Protein AF-A0AAD2IX77-F1 (afdb_monomer_lite)

Secondary structure (DSSP, 8-state):
-EEHHHHHHHHHHHTT----TT-EEEEEEEEEEEETTSPPEEEEEEEEEEE--SSS-EEE-GGGGGT-S-SEEETTTSEEEE-TT-S-EEEEE--BTTBPPEEEEEE---

pLDDT: mean 91.28, std 7.61, range [63.75, 98.06]

Organism: Achromobacter aegrifaciens (NCBI:txid1287736)

Sequence (110 aa):
MHRGIEAIEKFMESVGLAWRPGSTERAELKVSYRIGNTRPLGIDRTLVEFHCDPKRAKVWVPEFSRTSFHQWFEVPYQEFEFTPGGSMLKIKAPARGNAPPYSVGIKPLG

Structure (mmCIF, N/CA/C/O backbone):
data_AF-A0AAD2IX77-F1
#
_entry.id   AF-A0AAD2IX77-F1
#
loop_
_atom_site.group_PDB
_atom_site.id
_atom_site.type_symbol
_atom_site.label_atom_id
_atom_site.label_alt_id
_atom_site.label_comp_id
_atom_site.label_asym_id
_atom_site.label_entity_id
_atom_site.label_seq_id
_atom_site.pdbx_PDB_ins_code
_atom_site.Cartn_x
_atom_site.Cartn_y
_atom_site.Cartn_z
_atom_site.occupancy
_atom_site.B_iso_or_equiv
_atom_site.auth_seq_id
_atom_site.auth_comp_id
_atom_site.auth_asym_id
_atom_site.auth_atom_id
_atom_site.pdbx_PDB_model_num
ATOM 1 N N . MET A 1 1 ? -3.265 15.935 -4.797 1.00 87.38 1 MET A N 1
ATOM 2 C CA . MET A 1 1 ? -2.804 14.559 -5.083 1.00 87.38 1 MET A CA 1
ATOM 3 C C . MET A 1 1 ? -1.581 14.318 -4.224 1.00 87.38 1 MET A C 1
ATOM 5 O O . MET A 1 1 ? -0.620 15.058 -4.384 1.00 87.38 1 MET A O 1
ATOM 9 N N . HIS A 1 2 ? -1.652 13.357 -3.310 1.00 94.25 2 HIS A N 1
ATOM 10 C CA . HIS A 1 2 ? -0.586 13.005 -2.370 1.00 94.25 2 HIS A CA 1
ATOM 11 C C . HIS A 1 2 ? 0.357 11.974 -2.989 1.00 94.25 2 HIS A C 1
ATOM 13 O O . HIS A 1 2 ? -0.059 11.201 -3.865 1.00 94.25 2 HIS A O 1
ATOM 19 N N . ARG A 1 3 ? 1.618 11.960 -2.544 1.00 95.88 3 ARG A N 1
ATOM 20 C CA . ARG A 1 3 ? 2.658 11.053 -3.055 1.00 95.88 3 ARG A CA 1
ATOM 21 C C . ARG A 1 3 ? 3.509 10.448 -1.939 1.00 95.88 3 ARG A C 1
ATOM 23 O O . ARG A 1 3 ? 3.622 11.021 -0.862 1.00 95.88 3 ARG A O 1
ATOM 30 N N . GLY A 1 4 ? 4.146 9.309 -2.212 1.00 95.19 4 GLY A N 1
ATOM 31 C CA . GLY A 1 4 ? 5.085 8.675 -1.278 1.00 95.19 4 GLY A CA 1
ATOM 32 C C . GLY A 1 4 ? 4.420 8.297 0.050 1.00 95.19 4 GLY A C 1
ATOM 33 O O . GLY A 1 4 ? 3.323 7.745 0.050 1.00 95.19 4 GLY A O 1
ATOM 34 N N . ILE A 1 5 ? 5.071 8.610 1.174 1.00 96.38 5 ILE A N 1
ATOM 35 C CA . ILE A 1 5 ? 4.550 8.317 2.522 1.00 96.38 5 ILE A CA 1
ATOM 36 C C . ILE A 1 5 ? 3.207 9.015 2.760 1.00 96.38 5 ILE A C 1
ATOM 38 O O . ILE A 1 5 ? 2.263 8.375 3.209 1.00 96.38 5 ILE A O 1
ATOM 42 N N . GLU A 1 6 ? 3.076 10.279 2.354 1.00 95.69 6 GLU A N 1
ATOM 43 C CA . GLU A 1 6 ? 1.837 11.050 2.512 1.00 95.69 6 GLU A CA 1
ATOM 44 C C . GLU A 1 6 ? 0.650 10.382 1.791 1.00 95.69 6 GLU A C 1
ATOM 46 O O . GLU A 1 6 ? -0.480 10.397 2.276 1.00 95.69 6 GLU A O 1
ATOM 51 N N . ALA A 1 7 ? 0.890 9.741 0.639 1.00 96.50 7 ALA A N 1
ATOM 52 C CA . ALA A 1 7 ? -0.150 8.976 -0.051 1.00 96.50 7 ALA A CA 1
ATOM 53 C C . ALA A 1 7 ? -0.620 7.767 0.766 1.00 96.50 7 ALA A C 1
ATOM 55 O O . ALA A 1 7 ? -1.815 7.469 0.774 1.00 96.50 7 ALA A O 1
ATOM 56 N N . ILE A 1 8 ? 0.304 7.084 1.446 1.00 96.75 8 ILE A N 1
ATOM 57 C CA . ILE A 1 8 ? -0.008 5.954 2.324 1.00 96.75 8 ILE A CA 1
ATOM 58 C C . ILE A 1 8 ? -0.811 6.450 3.528 1.00 96.75 8 ILE A C 1
ATOM 60 O O . ILE A 1 8 ? -1.881 5.913 3.795 1.00 96.75 8 ILE A O 1
ATOM 64 N N . GLU A 1 9 ? -0.349 7.508 4.198 1.00 96.25 9 GLU A N 1
ATOM 65 C CA . GLU A 1 9 ? -1.022 8.112 5.355 1.00 96.25 9 GLU A CA 1
ATOM 66 C C . GLU A 1 9 ? -2.458 8.534 5.024 1.00 96.25 9 GLU A C 1
ATOM 68 O O . GLU A 1 9 ? -3.401 8.163 5.724 1.00 96.25 9 GLU A O 1
ATOM 73 N N . LYS A 1 10 ? -2.643 9.258 3.916 1.00 95.69 10 LYS A N 1
ATOM 74 C CA . LYS A 1 10 ? -3.959 9.755 3.496 1.00 95.69 10 LYS A CA 1
ATOM 75 C C . LYS A 1 10 ? -4.890 8.637 3.044 1.00 95.69 10 LYS A C 1
ATOM 77 O O . LYS A 1 10 ? -6.097 8.717 3.270 1.00 95.69 10 LYS A O 1
ATOM 82 N N . PHE A 1 11 ? -4.351 7.583 2.437 1.00 96.38 11 PHE A N 1
ATOM 83 C CA . PHE A 1 11 ? -5.147 6.403 2.130 1.00 96.38 11 PHE A CA 1
ATOM 84 C C . PHE A 1 11 ? -5.563 5.653 3.400 1.00 96.38 11 PHE A C 1
ATOM 86 O O . PHE A 1 11 ? -6.734 5.304 3.524 1.00 96.38 11 PHE A O 1
ATOM 93 N N . MET A 1 12 ? -4.647 5.445 4.352 1.00 96.12 12 MET A N 1
ATOM 94 C CA . MET A 1 12 ? -4.952 4.830 5.648 1.00 96.12 12 MET A CA 1
ATOM 95 C C . MET A 1 12 ? -6.081 5.574 6.367 1.00 96.12 12 MET A C 1
ATOM 97 O O . MET A 1 12 ? -7.056 4.945 6.773 1.00 96.12 12 MET A O 1
ATOM 101 N N . GLU A 1 13 ? -5.996 6.905 6.427 1.00 94.88 13 GLU A N 1
ATOM 102 C CA . GLU A 1 13 ? -7.040 7.766 6.993 1.00 94.88 13 GLU A CA 1
ATOM 103 C C . GLU A 1 13 ? -8.398 7.521 6.311 1.00 94.88 13 GLU A C 1
ATOM 105 O O . GLU A 1 13 ? -9.414 7.346 6.983 1.00 94.88 13 GLU A O 1
ATOM 110 N N . SER A 1 14 ? -8.412 7.405 4.977 1.00 93.50 14 SER A N 1
ATOM 111 C CA . SER A 1 14 ? -9.640 7.161 4.204 1.00 93.50 14 SER A CA 1
ATOM 112 C C . SER A 1 14 ? -10.299 5.799 4.464 1.00 93.50 14 SER A C 1
ATOM 114 O O . SER A 1 14 ? -11.488 5.641 4.192 1.00 93.50 14 SER A O 1
ATOM 116 N N . VAL A 1 15 ? -9.555 4.824 4.999 1.00 94.12 15 VAL A N 1
ATOM 117 C CA . VAL A 1 15 ? -10.067 3.492 5.373 1.00 94.12 15 VAL A CA 1
ATOM 118 C C . VAL A 1 15 ? -10.206 3.318 6.889 1.00 94.12 15 VAL A C 1
ATOM 120 O O . VAL A 1 15 ? -10.371 2.199 7.368 1.00 94.12 15 VAL A O 1
ATOM 123 N N . GLY A 1 16 ? -10.152 4.415 7.652 1.00 94.12 16 GLY A N 1
ATOM 124 C CA . GLY A 1 16 ? -10.345 4.410 9.104 1.00 94.12 16 GLY A CA 1
ATOM 125 C C . GLY A 1 16 ? -9.134 3.934 9.911 1.00 94.12 16 GLY A C 1
ATOM 126 O O . GLY A 1 16 ? -9.268 3.646 11.100 1.00 94.12 16 GLY A O 1
ATOM 127 N N . LEU A 1 17 ? -7.954 3.849 9.294 1.00 96.19 17 LEU A N 1
ATOM 128 C CA . LEU A 1 17 ? -6.696 3.568 9.981 1.00 96.19 17 LEU A CA 1
ATOM 129 C C . LEU A 1 17 ? -5.973 4.871 10.335 1.00 96.19 17 LEU A C 1
ATOM 131 O O . LEU A 1 17 ? -6.092 5.881 9.646 1.00 96.19 17 LEU A O 1
ATOM 135 N N . ALA A 1 18 ? -5.168 4.831 11.394 1.00 96.25 18 ALA A N 1
ATOM 136 C CA . ALA A 1 18 ? -4.328 5.950 11.804 1.00 96.25 18 ALA A CA 1
ATOM 137 C C . ALA A 1 18 ? -2.856 5.569 11.659 1.00 96.25 18 ALA A C 1
ATOM 139 O O . ALA A 1 18 ? -2.437 4.532 12.170 1.00 96.25 18 ALA A O 1
ATOM 140 N N . TRP A 1 19 ? -2.064 6.414 10.997 1.00 96.88 19 TRP A N 1
ATOM 141 C CA . TRP A 1 19 ? -0.617 6.231 10.935 1.00 96.88 19 TRP A CA 1
ATOM 142 C C . TRP A 1 19 ? -0.001 6.391 12.329 1.00 96.88 19 TRP A C 1
ATOM 144 O O . TRP A 1 19 ? -0.139 7.443 12.958 1.00 96.88 19 TRP A O 1
ATOM 154 N N . ARG A 1 20 ? 0.707 5.363 12.808 1.00 96.81 20 ARG A N 1
ATOM 155 C CA . ARG A 1 20 ? 1.444 5.408 14.077 1.00 96.81 20 ARG A CA 1
ATOM 156 C C . ARG A 1 20 ? 2.895 5.004 13.817 1.00 96.81 20 ARG A C 1
ATOM 158 O O . ARG A 1 20 ? 3.142 3.847 13.490 1.00 96.81 20 ARG A O 1
ATOM 165 N N . PRO A 1 21 ? 3.868 5.922 13.941 1.00 96.12 21 PRO A N 1
ATOM 166 C CA . PRO A 1 21 ? 5.266 5.603 13.673 1.00 96.12 21 PRO A CA 1
ATOM 167 C C . PRO A 1 21 ? 5.745 4.359 14.436 1.00 96.12 21 PRO A C 1
ATOM 169 O O . PRO A 1 21 ? 5.562 4.259 15.648 1.00 96.12 21 PRO A O 1
ATOM 172 N N . GLY A 1 22 ? 6.357 3.415 13.721 1.00 95.88 22 GLY A N 1
ATOM 173 C CA . GLY A 1 22 ? 6.858 2.150 14.268 1.00 95.88 22 GLY A CA 1
ATOM 174 C C . GLY A 1 22 ? 5.811 1.040 14.424 1.00 95.88 22 GLY A C 1
ATOM 175 O O . GLY A 1 22 ? 6.168 -0.049 14.869 1.00 95.88 22 GLY A O 1
ATOM 176 N N . SER A 1 23 ? 4.544 1.274 14.062 1.00 97.06 23 SER A N 1
ATOM 177 C CA . SER A 1 23 ? 3.494 0.251 14.112 1.00 97.06 23 SER A CA 1
ATOM 178 C C . SER A 1 23 ? 3.303 -0.483 12.779 1.00 97.06 23 SER A C 1
ATOM 180 O O . SER A 1 23 ? 3.894 -0.160 11.744 1.00 97.06 23 SER A O 1
ATOM 182 N N . THR A 1 24 ? 2.456 -1.513 12.815 1.00 97.88 24 THR A N 1
ATOM 183 C CA . THR A 1 24 ? 1.864 -2.113 11.620 1.00 97.88 24 THR A CA 1
ATOM 184 C C . THR A 1 24 ? 0.351 -2.098 11.761 1.00 97.88 24 THR A C 1
ATOM 186 O O . THR A 1 24 ? -0.199 -2.788 12.622 1.00 97.88 24 THR A O 1
ATOM 189 N N . GLU A 1 25 ? -0.310 -1.341 10.896 1.00 98.06 25 GLU A N 1
ATOM 190 C CA . GLU A 1 25 ? -1.768 -1.267 10.817 1.00 98.06 25 GLU A CA 1
ATOM 191 C C . GLU A 1 25 ? -2.279 -2.189 9.707 1.00 98.06 25 GLU A C 1
ATOM 193 O O . GLU A 1 25 ? -1.556 -2.491 8.753 1.00 98.06 25 GLU A O 1
ATOM 198 N N . ARG A 1 26 ? -3.519 -2.673 9.820 1.00 97.69 26 ARG A N 1
ATOM 199 C CA . ARG A 1 26 ? -4.065 -3.672 8.890 1.00 97.69 26 ARG A CA 1
ATOM 200 C C . ARG A 1 26 ? -5.526 -3.404 8.569 1.00 97.69 26 ARG A C 1
ATOM 202 O O . ARG A 1 26 ? -6.284 -3.033 9.458 1.00 97.69 26 ARG A O 1
ATOM 209 N N . ALA A 1 27 ? -5.923 -3.655 7.326 1.00 96.88 27 ALA A N 1
ATOM 210 C CA . ALA A 1 27 ? -7.322 -3.613 6.903 1.00 96.88 27 ALA A CA 1
ATOM 211 C C . ALA A 1 27 ? -7.603 -4.661 5.822 1.00 96.88 27 ALA A C 1
ATOM 213 O O . ALA A 1 27 ? -6.719 -4.993 5.029 1.00 96.88 27 ALA A O 1
ATOM 214 N N . GLU A 1 28 ? -8.838 -5.164 5.774 1.00 97.38 28 GLU A N 1
ATOM 215 C CA . GLU A 1 28 ? -9.314 -5.936 4.626 1.00 97.38 28 GLU A CA 1
ATOM 216 C C . GLU A 1 28 ? -9.650 -4.989 3.474 1.00 97.38 28 GLU A C 1
ATOM 218 O O . GLU A 1 28 ? -10.455 -4.071 3.628 1.00 97.38 28 GLU A O 1
ATOM 223 N N . LEU A 1 29 ? -9.026 -5.208 2.321 1.00 96.81 29 LEU A N 1
ATOM 224 C CA . LEU A 1 29 ? -9.114 -4.333 1.157 1.00 96.81 29 LEU A CA 1
ATOM 225 C C . LEU A 1 29 ? -9.205 -5.155 -0.128 1.00 96.81 29 LEU A C 1
ATOM 227 O O . LEU A 1 29 ? -8.830 -6.329 -0.175 1.00 96.81 29 LEU A O 1
ATOM 231 N N . LYS A 1 30 ? -9.668 -4.510 -1.195 1.00 95.75 30 LYS A N 1
ATOM 232 C CA . LYS A 1 30 ? -9.603 -5.043 -2.553 1.00 95.75 30 LYS A CA 1
ATOM 233 C C . LYS A 1 30 ? -8.288 -4.622 -3.187 1.00 95.75 30 LYS A C 1
ATOM 235 O O . LYS A 1 30 ? -7.912 -3.450 -3.122 1.00 95.75 30 LYS A O 1
ATOM 240 N N . VAL A 1 31 ? -7.606 -5.547 -3.851 1.00 95.25 31 VAL A N 1
ATOM 241 C CA . VAL A 1 31 ? -6.330 -5.260 -4.516 1.00 95.25 31 VAL A CA 1
ATOM 242 C C . VAL A 1 31 ? -6.321 -5.736 -5.961 1.00 95.25 31 VAL A C 1
ATOM 244 O O . VAL A 1 31 ? -7.015 -6.674 -6.346 1.00 95.25 31 VAL A O 1
ATOM 247 N N . SER A 1 32 ? -5.510 -5.083 -6.783 1.00 94.31 32 SER A N 1
ATOM 248 C CA . SER A 1 32 ? -5.221 -5.521 -8.144 1.00 94.31 32 SER A CA 1
ATOM 249 C C . SER A 1 32 ? -3.743 -5.357 -8.453 1.00 94.31 32 SER A C 1
ATOM 251 O O . SER A 1 32 ? -3.188 -4.305 -8.143 1.00 94.31 32 SER A O 1
ATOM 253 N N . TYR A 1 33 ? -3.135 -6.339 -9.107 1.00 93.31 33 TYR A N 1
ATOM 254 C CA . TYR A 1 33 ? -1.746 -6.321 -9.559 1.00 93.31 33 TYR A CA 1
ATOM 255 C C . TYR A 1 33 ? -1.684 -6.473 -11.080 1.00 93.31 33 TYR A C 1
ATOM 257 O O . TYR A 1 33 ? -2.354 -7.335 -11.650 1.00 93.31 33 TYR A O 1
ATOM 265 N N . ARG A 1 34 ? -0.873 -5.659 -11.758 1.00 92.31 34 ARG A N 1
ATOM 266 C CA . ARG A 1 34 ? -0.654 -5.744 -13.209 1.00 92.31 34 ARG A CA 1
ATOM 267 C C . ARG A 1 34 ? 0.823 -5.597 -13.532 1.00 92.31 34 ARG A C 1
ATOM 269 O O . ARG A 1 34 ? 1.441 -4.647 -13.063 1.00 92.31 34 ARG A O 1
ATOM 276 N N . ILE A 1 35 ? 1.352 -6.482 -14.373 1.00 90.56 35 ILE A N 1
ATOM 277 C CA . ILE A 1 35 ? 2.733 -6.443 -14.861 1.00 90.56 35 ILE A CA 1
ATOM 278 C C . ILE A 1 35 ? 2.743 -6.173 -16.370 1.00 90.56 35 ILE A C 1
ATOM 280 O O . ILE A 1 35 ? 2.043 -6.828 -17.140 1.00 90.56 35 ILE A O 1
ATOM 284 N N . GLY A 1 36 ? 3.489 -5.162 -16.808 1.00 87.44 36 GLY A N 1
ATOM 285 C CA . GLY A 1 36 ? 3.474 -4.680 -18.188 1.00 87.44 36 GLY A CA 1
ATOM 286 C C . GLY A 1 36 ? 2.048 -4.464 -18.710 1.00 87.44 36 GLY A C 1
ATOM 287 O O . GLY A 1 36 ? 1.216 -3.823 -18.068 1.00 87.44 36 GLY A O 1
ATOM 288 N N . ASN A 1 37 ? 1.757 -5.055 -19.870 1.00 85.69 37 ASN A N 1
ATOM 289 C CA . ASN A 1 37 ? 0.447 -4.969 -20.515 1.00 85.69 37 ASN A CA 1
ATOM 290 C C . ASN A 1 37 ? -0.483 -6.159 -20.224 1.00 85.69 37 ASN A C 1
ATOM 292 O O . ASN A 1 37 ? -1.562 -6.220 -20.816 1.00 85.69 37 ASN A O 1
ATOM 296 N N . THR A 1 38 ? -0.134 -7.069 -19.307 1.00 88.00 38 THR A N 1
ATOM 297 C CA . THR A 1 38 ? -0.948 -8.265 -19.026 1.00 88.00 38 THR A CA 1
ATOM 298 C C . THR A 1 38 ? -2.313 -7.919 -18.427 1.00 88.00 38 THR A C 1
ATOM 300 O O . THR A 1 38 ? -2.561 -6.792 -17.982 1.00 88.00 38 THR A O 1
ATOM 303 N N . ARG A 1 39 ? -3.217 -8.906 -18.390 1.00 88.19 39 ARG A N 1
ATOM 304 C CA . ARG A 1 39 ? -4.471 -8.799 -17.638 1.00 88.19 39 ARG A CA 1
ATOM 305 C C . ARG A 1 39 ? -4.153 -8.593 -16.146 1.00 88.19 39 ARG A C 1
ATOM 307 O O . ARG A 1 39 ? -3.273 -9.289 -15.634 1.00 88.19 39 ARG A O 1
ATOM 314 N N . PRO A 1 40 ? -4.830 -7.661 -15.451 1.00 89.19 40 PRO A N 1
ATOM 315 C CA . PRO A 1 40 ? -4.645 -7.495 -14.019 1.00 89.19 40 PRO A CA 1
ATOM 316 C C . PRO A 1 40 ? -5.172 -8.717 -13.264 1.00 89.19 40 PRO A C 1
ATOM 318 O O . PRO A 1 40 ? -6.260 -9.220 -13.556 1.00 89.19 40 PRO A O 1
ATOM 321 N N . LEU A 1 41 ? -4.414 -9.153 -12.268 1.00 90.62 41 LEU A N 1
ATOM 322 C CA . LEU A 1 41 ? -4.868 -10.073 -11.241 1.00 90.62 41 LEU A CA 1
ATOM 323 C C . LEU A 1 41 ? -5.620 -9.266 -10.179 1.00 90.62 41 LEU A C 1
ATOM 325 O O . LEU A 1 41 ? -5.035 -8.375 -9.569 1.00 90.62 41 LEU A O 1
ATOM 329 N N . GLY A 1 42 ? -6.896 -9.571 -9.965 1.00 92.19 42 GLY A N 1
ATOM 330 C CA . GLY A 1 42 ? -7.705 -8.974 -8.904 1.00 92.19 42 GLY A CA 1
ATOM 331 C C . GLY A 1 42 ? -7.884 -9.932 -7.732 1.00 92.19 42 GLY A C 1
ATOM 332 O O . GLY A 1 42 ? -8.042 -11.131 -7.941 1.00 92.19 42 GLY A O 1
ATOM 333 N N . ILE A 1 43 ? -7.891 -9.389 -6.520 1.00 92.81 43 ILE A N 1
ATOM 334 C CA . ILE A 1 43 ? -8.288 -10.082 -5.296 1.00 92.81 43 ILE A CA 1
ATOM 335 C C . ILE A 1 43 ? -9.334 -9.194 -4.628 1.00 92.81 43 ILE A C 1
ATOM 337 O O . ILE A 1 43 ? -9.043 -8.056 -4.253 1.00 92.81 43 ILE A O 1
ATOM 341 N N . ASP A 1 44 ? -10.568 -9.686 -4.537 1.00 93.94 44 ASP A N 1
ATOM 342 C CA . ASP A 1 44 ? -11.708 -8.881 -4.086 1.00 93.94 44 ASP A CA 1
ATOM 343 C C . ASP A 1 44 ? -11.677 -8.569 -2.588 1.00 93.94 44 ASP A C 1
ATOM 345 O O . ASP A 1 44 ? -12.274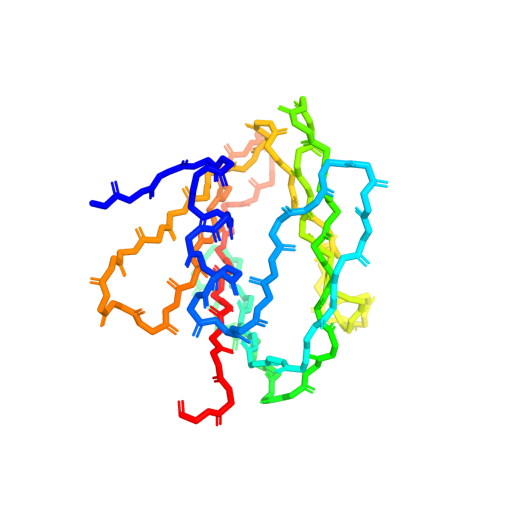 -7.581 -2.166 1.00 93.94 44 ASP A O 1
ATOM 349 N N . ARG A 1 45 ? -10.965 -9.378 -1.800 1.00 95.12 45 ARG A N 1
ATOM 350 C CA . ARG A 1 45 ? -10.771 -9.187 -0.364 1.00 95.12 45 ARG A CA 1
ATOM 351 C C . ARG A 1 45 ? -9.483 -9.875 0.080 1.00 95.12 45 ARG A C 1
ATOM 353 O O . ARG A 1 45 ? -9.383 -11.087 -0.035 1.00 95.12 45 ARG A O 1
ATOM 360 N N . THR A 1 46 ? -8.545 -9.104 0.617 1.00 94.81 46 THR A N 1
ATOM 361 C CA . THR A 1 46 ? -7.319 -9.586 1.271 1.00 94.81 46 THR A CA 1
ATOM 362 C C . THR A 1 46 ? -6.998 -8.693 2.458 1.00 94.81 46 THR A C 1
ATOM 364 O O . THR A 1 46 ? -7.283 -7.495 2.435 1.00 94.81 46 THR A O 1
ATOM 367 N N . LEU A 1 47 ? -6.328 -9.243 3.467 1.00 96.56 47 LEU A N 1
ATOM 368 C CA . LEU A 1 47 ? -5.667 -8.428 4.479 1.00 96.56 47 LEU A CA 1
ATOM 369 C C . LEU A 1 47 ? -4.490 -7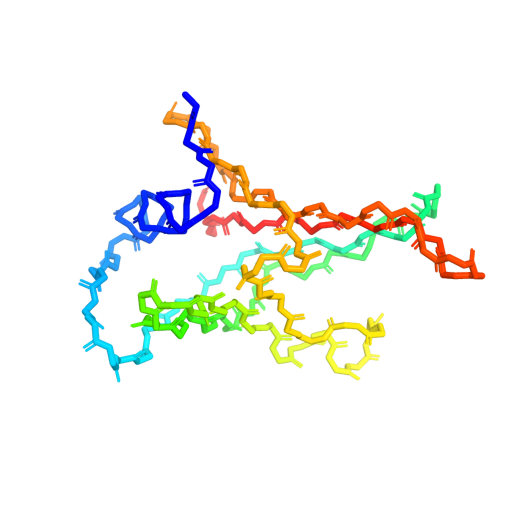.688 3.830 1.00 96.56 47 LEU A C 1
ATOM 371 O O . LEU A 1 47 ? -3.682 -8.309 3.139 1.00 96.56 47 LEU A O 1
ATOM 375 N N . VAL A 1 48 ? -4.398 -6.379 4.036 1.00 97.31 48 VAL A N 1
ATOM 376 C CA . VAL A 1 48 ? -3.258 -5.545 3.635 1.00 97.31 48 VAL A CA 1
ATOM 377 C C . VAL A 1 48 ? -2.635 -4.964 4.891 1.00 97.31 48 VAL A C 1
ATOM 379 O O . VAL A 1 48 ? -3.350 -4.473 5.766 1.00 97.31 48 VAL A O 1
ATOM 382 N N . GLU A 1 49 ? -1.310 -5.008 4.976 1.00 98.00 49 GLU A N 1
ATOM 383 C CA . GLU A 1 49 ? -0.560 -4.425 6.084 1.00 98.00 49 GLU A CA 1
ATOM 384 C C . GLU A 1 49 ? 0.167 -3.147 5.664 1.00 98.00 49 GLU A C 1
ATOM 386 O O . GLU A 1 49 ? 0.845 -3.110 4.635 1.00 98.00 49 GLU A O 1
ATOM 391 N N . PHE A 1 50 ? 0.091 -2.129 6.514 1.00 98.00 50 PHE A N 1
ATOM 392 C CA . PHE A 1 50 ? 0.797 -0.859 6.395 1.00 98.00 50 PHE A CA 1
ATOM 393 C C . PHE A 1 50 ? 1.843 -0.780 7.502 1.00 98.00 50 PHE A C 1
ATOM 395 O O . PHE A 1 50 ? 1.508 -0.684 8.679 1.00 98.00 50 PHE A O 1
ATOM 402 N N . HIS A 1 51 ? 3.115 -0.858 7.128 1.00 97.81 51 HIS A N 1
ATOM 403 C CA . HIS A 1 51 ? 4.250 -0.777 8.043 1.00 97.81 51 HIS A CA 1
ATOM 404 C C . HIS A 1 51 ? 4.654 0.694 8.142 1.00 97.81 51 HIS A C 1
ATOM 406 O O . HIS A 1 51 ? 5.198 1.266 7.188 1.00 97.81 51 HIS A O 1
ATOM 412 N N . CYS A 1 52 ? 4.347 1.309 9.281 1.00 96.88 52 CYS A N 1
ATOM 413 C CA . CYS A 1 52 ? 4.426 2.748 9.498 1.00 96.88 52 CYS A CA 1
ATOM 414 C C . CYS A 1 52 ? 5.846 3.211 9.865 1.00 96.88 52 CYS A C 1
ATOM 416 O O . CYS A 1 52 ? 6.074 3.789 10.927 1.00 96.88 52 CYS A O 1
ATOM 418 N N . ASP A 1 53 ? 6.822 2.941 8.999 1.00 95.00 53 ASP A N 1
ATOM 419 C CA . ASP A 1 53 ? 8.196 3.435 9.141 1.00 95.00 53 ASP A CA 1
ATOM 420 C C . ASP A 1 53 ? 8.347 4.796 8.420 1.00 95.00 53 ASP A C 1
ATOM 422 O O . ASP A 1 53 ? 8.216 4.849 7.195 1.00 95.00 53 ASP A O 1
ATOM 426 N N . PRO A 1 54 ? 8.653 5.904 9.127 1.00 91.12 54 PRO A N 1
ATOM 427 C CA . PRO A 1 54 ? 8.821 7.226 8.511 1.00 91.12 54 PRO A CA 1
ATOM 428 C C . PRO A 1 54 ? 9.981 7.332 7.511 1.00 91.12 54 PRO A C 1
ATOM 430 O O . PRO A 1 54 ? 10.036 8.281 6.733 1.00 91.12 54 PRO A O 1
ATOM 433 N N . LYS A 1 55 ? 10.939 6.402 7.545 1.00 90.94 55 LYS A N 1
ATOM 434 C CA . LYS A 1 55 ? 12.078 6.355 6.617 1.00 90.94 55 LYS A CA 1
ATOM 435 C C . LYS A 1 55 ? 11.826 5.402 5.456 1.00 90.94 55 LYS A C 1
ATOM 437 O O . LYS A 1 55 ? 12.341 5.640 4.366 1.00 90.94 55 LYS A O 1
ATOM 442 N N . ARG A 1 56 ? 11.097 4.310 5.705 1.00 91.19 56 ARG A N 1
ATOM 443 C CA . ARG A 1 56 ? 10.908 3.189 4.767 1.00 91.19 56 ARG A CA 1
ATOM 444 C C . ARG A 1 56 ? 9.497 2.607 4.848 1.00 91.19 56 ARG A C 1
ATOM 446 O O . ARG A 1 56 ? 9.308 1.423 5.121 1.00 91.19 56 ARG A O 1
ATOM 453 N N . ALA A 1 57 ? 8.496 3.456 4.632 1.00 95.19 57 ALA A N 1
ATOM 454 C CA . ALA A 1 57 ? 7.096 3.050 4.661 1.00 95.19 57 ALA A CA 1
ATOM 455 C C . ALA A 1 57 ? 6.851 1.896 3.682 1.00 95.19 57 ALA A C 1
ATOM 457 O O . ALA A 1 57 ? 7.253 1.979 2.515 1.00 95.19 57 ALA A O 1
ATOM 458 N N . LYS A 1 58 ? 6.176 0.839 4.143 1.00 96.38 58 LYS A N 1
ATOM 459 C CA . LYS A 1 58 ? 5.946 -0.374 3.351 1.00 96.38 58 LYS A CA 1
ATOM 460 C C . LYS A 1 58 ? 4.480 -0.785 3.377 1.00 96.38 58 LYS A C 1
ATOM 462 O O . LYS A 1 58 ? 3.841 -0.773 4.423 1.00 96.38 58 LYS A O 1
ATOM 467 N N . VAL A 1 59 ? 3.972 -1.218 2.231 1.00 97.12 59 VAL A N 1
ATOM 468 C CA . VAL A 1 59 ? 2.670 -1.871 2.089 1.00 97.12 59 VAL A CA 1
ATOM 469 C C . VAL A 1 59 ? 2.906 -3.331 1.734 1.00 97.12 59 VAL A C 1
ATOM 471 O O . VAL A 1 59 ? 3.615 -3.623 0.771 1.00 97.12 59 VAL A O 1
ATOM 474 N N . TRP A 1 60 ? 2.339 -4.251 2.507 1.00 95.69 60 TRP A N 1
ATOM 475 C CA . TRP A 1 60 ? 2.442 -5.689 2.274 1.00 95.69 60 TRP A CA 1
ATOM 476 C C . TRP A 1 60 ? 1.069 -6.289 1.988 1.00 95.69 60 TRP A C 1
ATOM 478 O O . TRP A 1 60 ? 0.091 -6.022 2.683 1.00 95.69 60 TRP A O 1
ATOM 488 N N . VAL A 1 61 ? 1.012 -7.101 0.939 1.00 94.31 61 VAL A N 1
ATOM 489 C CA . VAL A 1 61 ? -0.177 -7.804 0.468 1.00 94.31 61 VAL A CA 1
ATOM 490 C C . VAL A 1 61 ? 0.172 -9.299 0.447 1.00 94.31 61 VAL A C 1
ATOM 492 O O . VAL A 1 61 ? 0.686 -9.793 -0.558 1.00 94.31 61 VAL A O 1
ATOM 495 N N . PRO A 1 62 ? -0.036 -10.037 1.552 1.00 87.94 62 PRO A N 1
ATOM 496 C CA . PRO A 1 62 ? 0.403 -11.428 1.689 1.00 87.94 62 PRO A CA 1
ATOM 497 C C . PRO A 1 62 ? -0.150 -12.353 0.602 1.00 87.94 62 PRO A C 1
ATOM 499 O O . PRO A 1 62 ? 0.537 -13.273 0.162 1.00 87.94 62 PRO A O 1
ATOM 502 N N . GLU A 1 63 ? -1.365 -12.109 0.118 1.00 88.38 63 GLU A N 1
ATOM 503 C CA . GLU A 1 63 ? -2.022 -12.973 -0.866 1.00 88.38 63 GLU A CA 1
ATOM 504 C C . GLU A 1 63 ? -1.388 -12.902 -2.267 1.00 88.38 63 GLU A C 1
ATOM 506 O O . GLU A 1 63 ? -1.504 -13.836 -3.066 1.00 88.38 63 GLU A O 1
ATOM 511 N N . PHE A 1 64 ? -0.589 -11.862 -2.532 1.00 86.94 64 PHE A N 1
ATOM 512 C CA . PHE A 1 64 ? 0.276 -11.816 -3.709 1.00 86.94 64 PHE A CA 1
ATOM 513 C C . PHE A 1 64 ? 1.374 -12.881 -3.691 1.00 86.94 64 PHE A C 1
ATOM 515 O O . PHE A 1 64 ? 1.872 -13.220 -4.756 1.00 86.94 64 PHE A O 1
ATOM 522 N N . SER A 1 65 ? 1.701 -13.491 -2.546 1.00 77.94 65 SER A N 1
ATOM 523 C CA . SER A 1 65 ? 2.679 -14.592 -2.472 1.00 77.94 65 SER A CA 1
ATOM 524 C C . SER A 1 65 ? 2.358 -15.776 -3.384 1.00 77.94 65 SER A C 1
ATOM 526 O O . SER A 1 65 ? 3.264 -16.486 -3.811 1.00 77.94 65 SER A O 1
ATOM 528 N N . ARG A 1 66 ? 1.074 -15.983 -3.693 1.00 70.69 66 ARG A N 1
ATOM 529 C CA . ARG A 1 66 ? 0.588 -17.112 -4.496 1.00 70.69 66 ARG A CA 1
ATOM 530 C C . ARG A 1 66 ? 0.475 -16.798 -5.985 1.00 70.69 66 ARG A C 1
ATOM 532 O O . ARG A 1 66 ? 0.299 -17.709 -6.785 1.00 70.69 66 ARG A O 1
ATOM 539 N N . THR A 1 67 ? 0.493 -15.521 -6.350 1.00 66.69 67 THR A N 1
ATOM 540 C CA . THR A 1 67 ? -0.064 -15.051 -7.628 1.00 66.69 67 THR A CA 1
ATOM 541 C C . THR A 1 67 ? 0.727 -13.911 -8.276 1.00 66.69 67 THR A C 1
ATOM 543 O O . THR A 1 67 ? 0.498 -13.582 -9.439 1.00 66.69 67 THR A O 1
ATOM 546 N N . SER A 1 68 ? 1.668 -13.309 -7.550 1.00 63.75 68 SER A N 1
ATOM 547 C CA . SER A 1 68 ? 2.444 -12.136 -7.940 1.00 63.75 68 SER A CA 1
ATOM 548 C C . SER A 1 68 ? 3.904 -12.304 -7.498 1.00 63.75 68 SER A C 1
ATOM 550 O O . SER A 1 68 ? 4.204 -12.873 -6.452 1.00 63.75 68 SER A O 1
ATOM 552 N N . PHE A 1 69 ? 4.838 -11.770 -8.287 1.00 70.81 69 PHE A N 1
ATOM 553 C CA . PHE A 1 69 ? 6.264 -11.761 -7.940 1.00 70.81 69 PHE A CA 1
ATOM 554 C C . PHE A 1 69 ? 6.600 -10.799 -6.782 1.00 70.81 69 PHE A C 1
ATOM 556 O O . PHE A 1 69 ? 7.691 -10.875 -6.225 1.00 70.81 69 PHE A O 1
ATOM 563 N N . HIS A 1 70 ? 5.678 -9.899 -6.411 1.00 81.38 70 HIS A N 1
ATOM 564 C CA . HIS A 1 70 ? 5.897 -8.855 -5.408 1.00 81.38 70 HIS A CA 1
ATOM 565 C C . HIS A 1 70 ? 4.825 -8.914 -4.322 1.00 81.38 70 HIS A C 1
ATOM 567 O O . HIS A 1 70 ? 3.639 -8.713 -4.584 1.00 81.38 70 HIS A O 1
ATOM 573 N N . GLN A 1 71 ? 5.254 -9.159 -3.088 1.00 83.31 71 GLN A N 1
ATOM 574 C CA . GLN A 1 71 ? 4.360 -9.194 -1.929 1.00 83.31 71 GLN A CA 1
ATOM 575 C C . GLN A 1 71 ? 4.360 -7.865 -1.178 1.00 83.31 71 GLN A C 1
ATOM 577 O O . GLN A 1 71 ? 3.375 -7.521 -0.536 1.00 83.31 71 GLN A O 1
ATOM 582 N N . TRP A 1 72 ? 5.464 -7.120 -1.240 1.00 90.38 72 TRP A N 1
A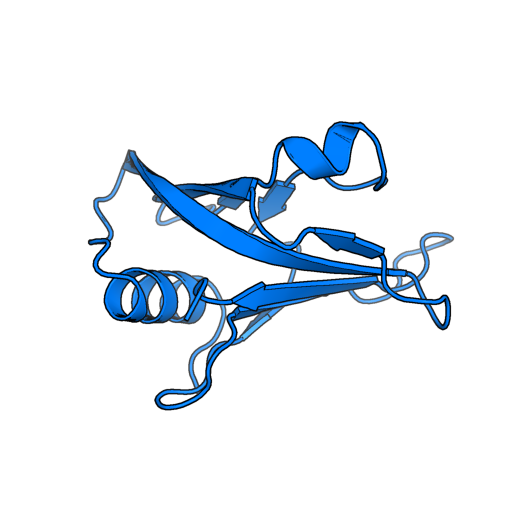TOM 583 C CA . TRP A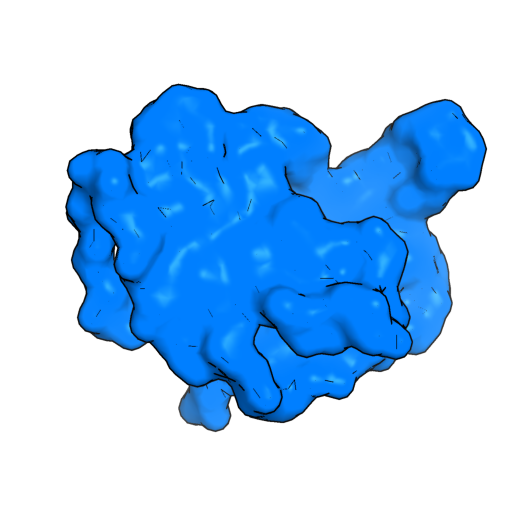 1 72 ? 5.655 -5.863 -0.531 1.00 90.38 72 TRP A CA 1
ATOM 584 C C . TRP A 1 72 ? 6.095 -4.751 -1.482 1.00 90.38 72 TRP A C 1
ATOM 586 O O . TRP A 1 72 ? 6.724 -5.000 -2.512 1.00 90.38 72 TRP A O 1
ATOM 596 N N . PHE A 1 73 ? 5.758 -3.524 -1.104 1.00 93.94 73 PHE A N 1
ATOM 597 C CA . PHE A 1 73 ? 6.047 -2.298 -1.835 1.00 93.94 73 PHE A CA 1
ATOM 598 C C . PHE A 1 73 ? 6.519 -1.259 -0.834 1.00 93.94 73 PHE A C 1
ATOM 600 O O . PHE A 1 73 ? 5.910 -1.127 0.223 1.00 93.94 73 PHE A O 1
ATOM 607 N N . GLU A 1 74 ? 7.573 -0.521 -1.141 1.00 94.19 74 GLU A N 1
ATOM 608 C CA . GLU A 1 74 ? 8.257 0.319 -0.168 1.00 94.19 74 GLU A CA 1
ATOM 609 C C . GLU A 1 74 ? 8.706 1.645 -0.786 1.00 94.19 74 GLU A C 1
ATOM 611 O O . GLU A 1 74 ? 9.193 1.700 -1.920 1.00 94.19 74 GLU A O 1
ATOM 616 N N . VAL A 1 75 ? 8.561 2.726 -0.025 1.00 91.44 75 VAL A N 1
ATOM 617 C CA . VAL A 1 75 ? 9.170 4.021 -0.341 1.00 91.44 75 VAL A CA 1
ATOM 618 C C . VAL A 1 75 ? 10.667 3.951 0.003 1.00 91.44 75 VAL A C 1
ATOM 620 O O . VAL A 1 75 ? 10.989 3.594 1.134 1.00 91.44 75 VAL A O 1
ATOM 623 N N . PRO A 1 76 ? 11.598 4.314 -0.908 1.00 88.81 76 PRO A N 1
ATOM 624 C CA . PRO A 1 76 ? 11.393 5.035 -2.171 1.00 88.81 76 PRO A CA 1
ATOM 625 C C . PRO A 1 76 ? 11.457 4.160 -3.440 1.00 88.81 76 PRO A C 1
ATOM 627 O O . PRO A 1 76 ? 11.601 4.689 -4.541 1.00 88.81 76 PRO A O 1
ATOM 630 N N . TYR A 1 77 ? 11.415 2.832 -3.327 1.00 89.62 77 TYR A N 1
ATOM 631 C CA . TYR A 1 77 ? 11.590 1.942 -4.482 1.00 89.62 77 TYR A CA 1
ATOM 632 C C . TYR A 1 77 ? 10.416 1.983 -5.463 1.00 89.62 77 TYR A C 1
ATOM 634 O O . TYR A 1 77 ? 10.622 1.800 -6.667 1.00 89.62 77 TYR A O 1
ATOM 642 N N . GLN A 1 78 ? 9.207 2.230 -4.959 1.00 93.75 78 GLN A N 1
ATOM 643 C CA . GLN A 1 78 ? 8.007 2.440 -5.762 1.00 93.75 78 GLN A CA 1
ATOM 644 C C . GL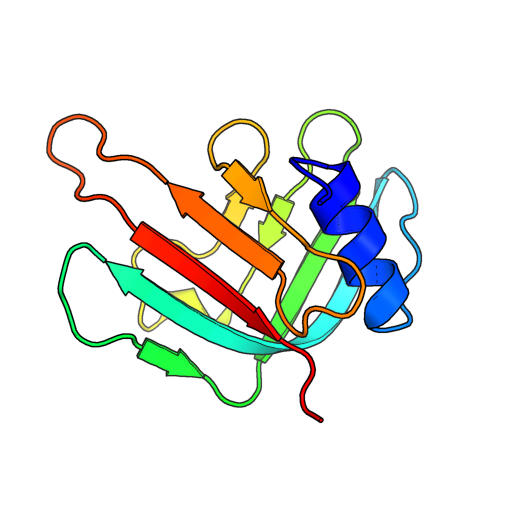N A 1 78 ? 7.411 3.828 -5.534 1.00 93.75 78 GLN A C 1
ATOM 646 O O . GLN A 1 78 ? 7.544 4.429 -4.467 1.00 93.75 78 GLN A O 1
ATOM 651 N N . GLU A 1 79 ? 6.711 4.319 -6.551 1.00 95.62 79 GLU A N 1
ATOM 652 C CA . GLU A 1 79 ? 5.915 5.534 -6.460 1.00 95.62 79 GLU A CA 1
ATOM 653 C C . GLU A 1 79 ? 4.540 5.200 -5.888 1.00 95.62 79 GLU A C 1
ATOM 655 O O . GLU A 1 79 ? 3.821 4.358 -6.428 1.00 95.62 79 GLU A O 1
ATOM 660 N N . PHE A 1 80 ? 4.169 5.885 -4.812 1.00 97.12 80 PHE A N 1
ATOM 661 C CA . PHE A 1 80 ? 2.845 5.802 -4.204 1.00 97.12 80 PHE A CA 1
ATOM 662 C C . PHE A 1 80 ? 2.072 7.065 -4.553 1.00 97.12 80 PHE A C 1
ATOM 664 O O . PHE A 1 80 ? 2.605 8.166 -4.421 1.00 97.12 80 PHE A O 1
ATOM 671 N N . GLU A 1 81 ? 0.824 6.917 -4.983 1.00 96.75 81 GLU A N 1
ATOM 672 C CA . GLU A 1 81 ? -0.063 8.021 -5.335 1.00 96.75 81 GLU A CA 1
ATOM 673 C C . GLU A 1 81 ? -1.453 7.791 -4.749 1.00 96.75 81 GLU A C 1
ATOM 675 O O . GLU A 1 81 ? -2.057 6.730 -4.930 1.00 96.75 81 GLU A O 1
ATOM 680 N N . PHE A 1 82 ? -1.995 8.825 -4.113 1.00 96.31 82 PHE A N 1
ATOM 681 C CA . PHE A 1 82 ? -3.373 8.838 -3.642 1.00 96.31 82 PHE A CA 1
ATOM 682 C C . PHE A 1 82 ? -4.010 10.199 -3.923 1.00 96.31 82 PHE A C 1
ATOM 684 O O . PHE A 1 82 ? -3.432 11.253 -3.652 1.00 96.31 82 PHE A O 1
ATOM 691 N N . THR A 1 83 ? -5.216 10.195 -4.480 1.00 89.94 83 THR A N 1
ATOM 692 C CA . THR A 1 83 ? -5.980 11.421 -4.726 1.00 89.94 83 THR A CA 1
ATOM 693 C C . THR A 1 83 ? -7.120 11.489 -3.716 1.00 89.94 83 THR A C 1
ATOM 695 O O . THR A 1 83 ? -7.902 10.544 -3.679 1.00 89.94 83 THR A O 1
ATOM 698 N N . PRO A 1 84 ? -7.257 12.575 -2.933 1.00 72.19 84 PRO A N 1
ATOM 699 C CA . PRO A 1 84 ? -8.413 12.787 -2.060 1.00 72.19 84 PRO A CA 1
ATOM 700 C C . PRO A 1 84 ? -9.727 12.710 -2.841 1.00 72.19 84 PRO A C 1
ATOM 702 O O . PRO A 1 84 ? -9.824 13.270 -3.931 1.00 72.19 84 PRO A O 1
ATOM 705 N N . GLY A 1 85 ? -10.713 11.978 -2.318 1.00 70.44 85 GLY A N 1
ATOM 706 C CA . GLY A 1 85 ? -11.953 11.647 -3.038 1.00 70.44 85 GLY A CA 1
ATOM 707 C C . GLY A 1 85 ? -11.795 10.555 -4.109 1.00 70.44 85 GLY A C 1
ATOM 708 O O . GLY A 1 85 ? -12.781 10.077 -4.661 1.00 70.44 85 GLY A O 1
ATOM 709 N N . GLY A 1 86 ? -10.565 10.126 -4.396 1.00 65.81 86 GLY A N 1
ATOM 710 C CA . GLY A 1 86 ? -10.274 8.921 -5.158 1.00 65.81 86 GLY A CA 1
ATOM 711 C C . GLY A 1 86 ? -10.415 7.674 -4.287 1.00 65.81 86 GLY A C 1
ATOM 712 O O . GLY A 1 86 ? -10.119 7.687 -3.098 1.00 65.81 86 GLY A O 1
ATOM 713 N N . SER A 1 87 ? -10.831 6.564 -4.893 1.00 81.50 87 SER A N 1
ATOM 714 C CA . SER A 1 87 ? -11.125 5.319 -4.174 1.00 81.50 87 SER A CA 1
ATOM 715 C C . SER A 1 87 ? -9.923 4.368 -4.058 1.00 81.50 87 SER A C 1
ATOM 717 O O . SER A 1 87 ? -10.119 3.181 -3.805 1.00 81.50 87 SER A O 1
ATOM 719 N N . MET A 1 88 ? -8.703 4.809 -4.401 1.00 93.88 88 MET A N 1
ATOM 720 C CA . MET A 1 88 ? -7.588 3.886 -4.634 1.00 93.88 88 MET A CA 1
ATOM 721 C C . MET A 1 88 ? -6.209 4.480 -4.347 1.00 93.88 88 MET A C 1
ATOM 723 O O . MET A 1 88 ? -5.827 5.474 -4.969 1.00 93.88 88 MET A O 1
ATOM 727 N N . LEU A 1 89 ? -5.426 3.790 -3.516 1.00 97.12 89 LEU A N 1
ATOM 728 C CA . LEU A 1 89 ? -3.974 3.940 -3.456 1.00 97.12 89 LEU A CA 1
ATOM 729 C C . LEU A 1 89 ? -3.352 3.226 -4.659 1.00 97.12 89 LEU A C 1
ATOM 731 O O . LEU A 1 89 ? -3.573 2.030 -4.875 1.00 97.12 89 LEU A O 1
ATOM 735 N N . LYS A 1 90 ? -2.591 3.969 -5.461 1.00 96.75 90 LYS A N 1
ATOM 736 C CA . LYS A 1 90 ? -1.848 3.446 -6.609 1.00 96.75 90 LYS A CA 1
ATOM 737 C C . LYS A 1 90 ? -0.383 3.303 -6.239 1.00 96.75 90 LYS A C 1
ATOM 739 O O . LYS A 1 90 ? 0.209 4.233 -5.701 1.00 96.75 90 LYS A O 1
ATOM 744 N N . ILE A 1 91 ? 0.201 2.168 -6.592 1.00 96.44 91 ILE A N 1
ATOM 745 C CA . ILE A 1 91 ? 1.633 1.907 -6.464 1.00 96.44 91 ILE A CA 1
ATOM 746 C C . ILE A 1 91 ? 2.160 1.620 -7.863 1.00 96.44 91 ILE A C 1
ATOM 748 O O . ILE A 1 91 ? 1.592 0.787 -8.571 1.00 96.44 91 ILE A O 1
ATOM 752 N N . LYS A 1 92 ? 3.222 2.300 -8.279 1.00 95.19 92 LYS A N 1
ATOM 753 C CA . LYS A 1 92 ? 3.844 2.122 -9.593 1.00 95.19 92 LYS A CA 1
ATOM 754 C C . LYS A 1 92 ? 5.323 1.821 -9.426 1.00 95.19 92 LYS A C 1
ATOM 756 O O . LYS A 1 92 ? 6.017 2.473 -8.649 1.00 95.19 92 LYS A O 1
ATOM 761 N N . ALA A 1 93 ? 5.807 0.858 -10.194 1.00 92.62 93 ALA A N 1
ATOM 762 C CA . ALA A 1 93 ? 7.227 0.601 -10.349 1.00 92.62 93 ALA A CA 1
ATOM 763 C C . ALA A 1 93 ? 7.592 0.741 -11.832 1.00 92.62 93 ALA A C 1
ATOM 765 O O . ALA A 1 93 ? 7.004 0.036 -12.662 1.00 92.62 93 ALA A O 1
ATOM 766 N N . PRO A 1 94 ? 8.531 1.636 -12.190 1.00 87.19 94 PRO A N 1
ATOM 767 C CA . PRO A 1 94 ? 9.034 1.707 -13.553 1.00 87.19 94 PRO A CA 1
ATOM 768 C C . PRO A 1 94 ? 9.828 0.442 -13.894 1.00 87.19 94 PRO A C 1
ATOM 770 O O . PRO A 1 94 ? 10.282 -0.285 -13.007 1.00 87.19 94 PRO A O 1
ATOM 773 N N . ALA A 1 95 ? 10.026 0.201 -15.189 1.00 85.56 95 ALA A N 1
ATOM 774 C CA . ALA A 1 95 ? 10.902 -0.869 -15.647 1.00 85.56 95 ALA A CA 1
ATOM 775 C C . ALA A 1 95 ? 12.322 -0.667 -15.092 1.00 85.56 95 ALA A C 1
ATOM 777 O O . ALA A 1 95 ? 12.838 0.455 -15.089 1.00 85.56 95 ALA A O 1
ATOM 778 N N . ARG A 1 96 ? 12.965 -1.746 -14.637 1.00 80.94 96 ARG A N 1
ATOM 779 C CA . ARG A 1 96 ? 14.362 -1.725 -14.174 1.00 80.94 96 ARG A CA 1
ATOM 780 C C . ARG A 1 96 ? 15.108 -2.933 -14.728 1.00 80.94 96 ARG A C 1
ATOM 782 O O . ARG A 1 96 ? 14.810 -4.069 -14.368 1.00 80.94 96 ARG A O 1
ATOM 789 N N . GLY A 1 97 ? 16.095 -2.684 -15.590 1.00 83.75 97 GLY A N 1
ATOM 790 C CA . GLY A 1 97 ? 16.813 -3.748 -16.297 1.00 83.75 97 GLY A CA 1
ATOM 791 C C . GLY A 1 97 ? 15.844 -4.619 -17.100 1.00 83.75 97 GLY A C 1
ATOM 792 O O . GLY A 1 97 ? 15.052 -4.101 -17.880 1.00 83.75 97 GLY A O 1
ATOM 793 N N . ASN A 1 98 ? 15.869 -5.929 -16.852 1.00 81.50 98 ASN A N 1
ATOM 794 C CA . ASN A 1 98 ? 14.971 -6.892 -17.500 1.00 81.50 98 ASN A CA 1
ATOM 795 C C . ASN A 1 98 ? 13.598 -7.022 -16.812 1.00 81.50 98 ASN A C 1
ATOM 797 O O . ASN A 1 98 ? 12.744 -7.761 -17.300 1.00 81.50 98 ASN A O 1
ATOM 801 N N . ALA A 1 99 ? 13.369 -6.344 -15.680 1.00 81.94 99 ALA A N 1
ATOM 802 C CA . ALA A 1 99 ? 12.084 -6.385 -14.992 1.00 81.94 99 ALA A CA 1
ATOM 803 C C . ALA A 1 99 ? 11.086 -5.420 -15.665 1.00 81.94 99 ALA A C 1
ATOM 805 O O . ALA A 1 99 ? 11.358 -4.213 -15.728 1.00 81.94 99 ALA A O 1
ATOM 806 N N . PRO A 1 100 ? 9.929 -5.911 -16.154 1.00 87.00 100 PRO A N 1
ATOM 807 C CA . PRO A 1 100 ? 8.894 -5.056 -16.727 1.00 87.00 100 PRO A CA 1
ATOM 808 C C . PRO A 1 100 ? 8.279 -4.141 -15.652 1.00 87.00 100 PRO A C 1
ATOM 810 O O . PRO A 1 100 ? 8.320 -4.468 -14.462 1.00 87.00 100 PRO A O 1
ATOM 813 N N . PRO A 1 101 ? 7.670 -3.010 -16.049 1.00 92.56 101 PRO A N 1
ATOM 814 C CA . PRO A 1 101 ? 6.984 -2.145 -15.100 1.00 92.56 101 PRO A CA 1
ATOM 815 C C . PRO A 1 101 ? 5.779 -2.876 -14.505 1.00 92.56 101 PRO A C 1
ATOM 817 O O . PRO A 1 101 ? 5.188 -3.745 -15.151 1.00 92.56 101 PRO A O 1
ATOM 820 N N . TYR A 1 102 ? 5.362 -2.500 -13.303 1.00 92.69 102 TYR A N 1
ATOM 821 C CA . TYR A 1 102 ? 4.128 -3.015 -12.717 1.00 92.69 102 TYR A CA 1
ATOM 822 C C . TYR A 1 102 ? 3.362 -1.930 -11.971 1.00 92.69 102 TYR A C 1
ATOM 824 O O . TYR A 1 102 ? 3.904 -0.892 -11.584 1.00 92.69 102 TYR A O 1
ATOM 832 N N . SER A 1 103 ? 2.076 -2.189 -11.763 1.00 94.56 103 SER A N 1
ATOM 833 C CA . SER A 1 103 ? 1.195 -1.327 -10.989 1.00 94.56 103 SER A CA 1
ATOM 834 C C . SER A 1 103 ? 0.334 -2.134 -10.033 1.00 94.56 103 SER A C 1
ATOM 836 O O . SER A 1 103 ? -0.161 -3.205 -10.397 1.00 94.56 103 SER A O 1
ATOM 838 N N . VAL A 1 104 ? 0.094 -1.573 -8.854 1.00 95.44 104 VAL A N 1
ATOM 839 C CA . VAL A 1 104 ? -0.845 -2.092 -7.861 1.00 95.44 104 VAL A CA 1
ATOM 840 C C . VAL A 1 104 ? -1.910 -1.048 -7.583 1.00 95.44 104 VAL A C 1
ATOM 842 O O . VAL A 1 104 ? -1.618 0.141 -7.471 1.00 95.44 104 VAL A O 1
ATOM 845 N N . GLY A 1 105 ? -3.150 -1.503 -7.488 1.00 95.81 105 GLY A N 1
ATOM 846 C CA . GLY A 1 105 ? -4.273 -0.715 -7.004 1.00 95.81 105 GLY A CA 1
ATOM 847 C C . GLY A 1 105 ? -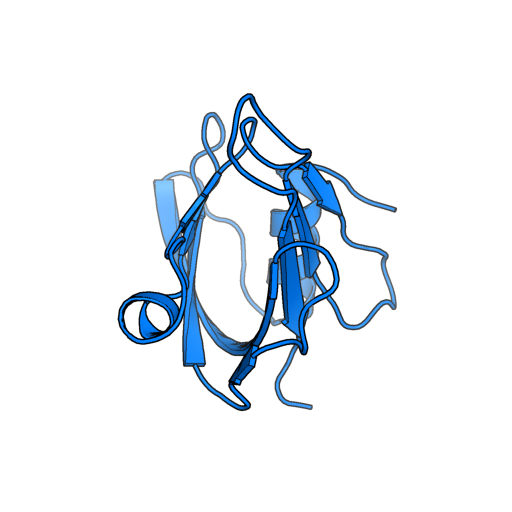4.792 -1.322 -5.714 1.00 95.81 105 GLY A C 1
ATOM 848 O O . GLY A 1 105 ? -5.020 -2.528 -5.680 1.00 95.81 105 GLY A O 1
ATOM 849 N N . ILE A 1 106 ? -4.975 -0.509 -4.679 1.00 96.62 106 ILE A N 1
ATOM 850 C CA . ILE A 1 106 ? -5.534 -0.918 -3.386 1.00 96.62 106 ILE A CA 1
ATOM 851 C C . ILE A 1 106 ? -6.747 -0.038 -3.099 1.00 96.62 106 ILE A C 1
ATOM 853 O O . ILE A 1 106 ? -6.634 1.186 -3.142 1.00 96.62 106 ILE A O 1
ATOM 857 N N . LYS A 1 107 ? -7.905 -0.651 -2.849 1.00 96.06 107 LYS A N 1
ATOM 858 C CA . LYS A 1 107 ? -9.202 0.020 -2.691 1.00 96.06 107 LYS A CA 1
ATOM 859 C C . LYS A 1 107 ? -9.941 -0.470 -1.440 1.00 96.06 107 LYS A C 1
ATOM 861 O O . LYS A 1 107 ? -9.761 -1.631 -1.068 1.00 96.06 107 LYS A O 1
ATOM 866 N N . PRO A 1 108 ? -10.814 0.357 -0.837 1.00 94.12 108 PRO A N 1
ATOM 867 C CA . PRO A 1 108 ? -11.806 -0.114 0.127 1.00 94.12 108 PRO A CA 1
ATOM 868 C C . PRO A 1 108 ? -12.696 -1.220 -0.469 1.00 94.12 108 PRO A C 1
ATOM 870 O O . PRO A 1 108 ? -12.782 -1.369 -1.689 1.00 94.12 108 PRO A O 1
ATOM 873 N N . LEU A 1 109 ? -13.359 -1.997 0.393 1.00 91.69 109 LEU A N 1
ATOM 874 C CA . LEU A 1 109 ? -14.296 -3.051 -0.027 1.00 91.69 109 LEU A CA 1
ATOM 875 C C . LEU A 1 109 ? -15.673 -2.518 -0.479 1.00 91.69 109 LEU A C 1
ATOM 877 O O . LEU A 1 109 ? -16.443 -3.292 -1.047 1.00 91.69 109 LEU A O 1
ATOM 881 N N . GLY A 1 110 ? -15.981 -1.245 -0.198 1.00 75.69 110 GLY A N 1
ATOM 882 C CA . GLY A 1 110 ? -17.249 -0.567 -0.507 1.00 75.69 110 GLY A CA 1
ATOM 883 C C . GLY A 1 110 ? -17.172 0.385 -1.691 1.00 75.69 110 GLY A C 1
ATOM 884 O O . GLY A 1 110 ? -16.057 0.873 -1.992 1.00 75.69 110 GLY A O 1
#

Radius of gyration: 12.97 Å; chains: 1; bounding box: 34×32×35 Å

Foldseek 3Di:
DDKALRLVQVLCVVQVHHQDAQDKDKDWWKKWKDFAPDDIDTDLTFIWIWGRHPVKTKIATCVCVVPHPDGMDIPPQWMWDDDVVDFWIKTWHPDDDPGTIMMMTIGHSD